Protein AF-A0A6C0B2N5-F1 (afdb_monomer_lite)

Sequence (90 aa):
MDTHKVAIEELRIAKMILQIARENYYVKVVPFLEENVIKAQKKVNAFEEFSTSKMLLGFFGVSEQKDQLPFTTDQVLTPCREVVVVEEFV

Radius of gyration: 24.4 Å; chains: 1; bounding box: 81×40×41 Å

Foldseek 3Di:
DPVLVVLVVQLVVLVVVLVVCVVVVVVVCNVVSVVSNVVSVVVNVVVVCPPVVVVVCVVVVPDPPPPPPVPPDDDDDDDDDDDDDDDDDD

Secondary structure (DSSP, 8-state):
--HHHHHHHHHHHHHHHHHHHHHTT-TTTHHHHHHHHHHHHHHHHHHHHT-HHHHHHHHTT--------TT-------------------

Structure (mmCIF, N/CA/C/O backbone):
data_AF-A0A6C0B2N5-F1
#
_entry.id   AF-A0A6C0B2N5-F1
#
loop_
_atom_site.group_PDB
_atom_site.id
_atom_site.type_symbol
_atom_site.label_atom_id
_atom_site.label_alt_id
_atom_site.label_comp_id
_atom_site.label_asym_id
_atom_site.label_entity_id
_atom_site.label_seq_id
_atom_site.pdbx_PDB_ins_code
_atom_site.Cartn_x
_atom_site.Cartn_y
_atom_site.Cartn_z
_atom_site.occupancy
_atom_site.B_iso_or_equiv
_atom_site.auth_seq_id
_atom_site.auth_comp_id
_atom_site.auth_asym_id
_atom_site.auth_atom_id
_atom_site.pdbx_PDB_model_num
ATOM 1 N N . MET A 1 1 ? 12.984 15.264 -12.252 1.00 57.69 1 MET A N 1
ATOM 2 C CA . MET A 1 1 ? 12.316 14.714 -11.052 1.00 57.69 1 MET A CA 1
ATOM 3 C C . MET A 1 1 ? 12.407 13.204 -11.159 1.00 57.69 1 MET A C 1
ATOM 5 O O . MET A 1 1 ? 11.891 12.665 -12.129 1.00 57.69 1 MET A O 1
ATOM 9 N N . ASP A 1 2 ? 13.116 12.545 -10.242 1.00 77.62 2 ASP A N 1
ATOM 10 C CA . ASP A 1 2 ? 13.286 11.085 -10.269 1.00 77.62 2 ASP A CA 1
ATOM 11 C C . ASP A 1 2 ? 11.974 10.403 -9.867 1.00 77.62 2 ASP A C 1
ATOM 13 O O . ASP A 1 2 ? 11.636 10.320 -8.686 1.00 77.62 2 ASP A O 1
ATOM 17 N N . THR A 1 3 ? 11.232 9.906 -10.852 1.00 80.12 3 THR A N 1
ATOM 18 C CA . THR A 1 3 ? 9.928 9.243 -10.675 1.00 80.12 3 THR A CA 1
ATOM 19 C C . THR A 1 3 ? 9.996 8.029 -9.743 1.00 80.12 3 THR A C 1
ATOM 21 O O . THR A 1 3 ? 9.059 7.778 -8.990 1.00 80.12 3 THR A O 1
ATOM 24 N N . HIS A 1 4 ? 11.134 7.332 -9.713 1.00 79.38 4 HIS A N 1
ATOM 25 C CA . HIS A 1 4 ? 11.395 6.226 -8.790 1.00 79.38 4 HIS A CA 1
ATOM 26 C C . HIS A 1 4 ? 11.470 6.675 -7.321 1.00 79.38 4 HIS A C 1
ATOM 28 O O . HIS A 1 4 ? 10.861 6.061 -6.448 1.00 79.38 4 HIS A O 1
ATOM 34 N N . LYS A 1 5 ? 12.168 7.785 -7.040 1.00 85.62 5 LYS A N 1
ATOM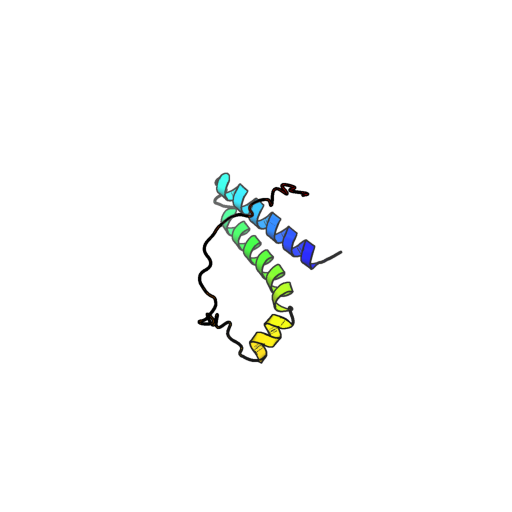 35 C CA . LYS A 1 5 ? 12.260 8.336 -5.677 1.00 85.62 5 LYS A CA 1
ATOM 36 C C . LYS A 1 5 ? 10.894 8.801 -5.179 1.00 85.62 5 LYS A C 1
ATOM 38 O O . LYS A 1 5 ? 10.567 8.584 -4.019 1.00 85.62 5 LYS A O 1
ATOM 43 N N . VAL A 1 6 ? 10.084 9.377 -6.070 1.00 85.44 6 VAL A N 1
ATOM 44 C CA . VAL A 1 6 ? 8.701 9.766 -5.762 1.00 85.44 6 VAL A CA 1
ATOM 45 C C . VAL A 1 6 ? 7.858 8.540 -5.398 1.00 85.44 6 VAL A C 1
ATOM 47 O O . VAL A 1 6 ? 7.178 8.564 -4.380 1.00 85.44 6 VAL A O 1
ATOM 50 N N . ALA A 1 7 ? 7.950 7.444 -6.157 1.00 85.75 7 ALA A N 1
ATOM 51 C CA . ALA A 1 7 ? 7.201 6.217 -5.868 1.00 85.75 7 ALA A CA 1
ATOM 52 C C . ALA A 1 7 ? 7.587 5.574 -4.519 1.00 85.75 7 ALA A C 1
ATOM 54 O O . ALA A 1 7 ? 6.718 5.095 -3.788 1.00 85.75 7 ALA A O 1
ATOM 55 N N . ILE A 1 8 ? 8.878 5.586 -4.166 1.00 89.19 8 ILE A N 1
ATOM 56 C CA . ILE A 1 8 ? 9.356 5.115 -2.855 1.00 89.19 8 ILE A CA 1
ATOM 57 C C . ILE A 1 8 ? 8.790 5.984 -1.730 1.00 89.19 8 ILE A C 1
ATOM 59 O O . ILE A 1 8 ? 8.327 5.463 -0.713 1.00 89.19 8 ILE A O 1
ATOM 63 N N . GLU A 1 9 ? 8.804 7.302 -1.913 1.00 90.56 9 GLU A N 1
ATOM 64 C CA . GLU A 1 9 ? 8.301 8.228 -0.905 1.00 90.56 9 GLU A CA 1
ATOM 65 C C . GLU A 1 9 ? 6.779 8.106 -0.733 1.00 90.56 9 GLU A C 1
ATOM 67 O O . GLU A 1 9 ? 6.287 8.064 0.395 1.00 90.56 9 GLU A O 1
ATOM 72 N N . GLU A 1 10 ? 6.029 7.924 -1.824 1.00 87.44 10 GLU A N 1
ATOM 73 C CA . GLU A 1 10 ? 4.593 7.617 -1.783 1.00 87.44 10 GLU A CA 1
ATOM 74 C C . GLU A 1 10 ? 4.302 6.332 -0.989 1.00 87.44 10 GLU A C 1
ATOM 76 O O . GLU A 1 10 ? 3.389 6.304 -0.159 1.00 87.44 10 GLU A O 1
ATOM 81 N N . LEU A 1 11 ? 5.097 5.275 -1.187 1.00 91.56 11 LEU A N 1
ATOM 82 C CA . LEU A 1 11 ? 4.976 4.028 -0.428 1.00 91.56 11 LEU A CA 1
ATOM 83 C C . LEU A 1 11 ? 5.258 4.237 1.067 1.00 91.56 11 LEU A C 1
ATOM 85 O O . LEU A 1 11 ? 4.552 3.677 1.913 1.00 91.56 11 LEU A O 1
ATOM 89 N N . ARG A 1 12 ? 6.274 5.040 1.405 1.00 94.12 12 ARG A N 1
ATOM 90 C CA . ARG A 1 12 ? 6.616 5.381 2.794 1.00 94.12 12 ARG A CA 1
ATOM 91 C C . ARG A 1 12 ? 5.458 6.106 3.480 1.00 94.12 12 ARG A C 1
ATOM 93 O O . ARG A 1 12 ? 5.061 5.716 4.578 1.00 94.12 12 ARG A O 1
ATOM 100 N N . ILE A 1 13 ? 4.882 7.106 2.813 1.00 92.44 13 ILE A N 1
ATOM 101 C CA . ILE A 1 13 ? 3.740 7.880 3.317 1.00 92.44 13 ILE A CA 1
ATOM 102 C C . ILE A 1 13 ? 2.516 6.977 3.510 1.00 92.44 13 ILE A C 1
ATOM 104 O O . ILE A 1 13 ? 1.896 7.013 4.572 1.00 92.44 13 ILE A O 1
ATOM 108 N N . ALA A 1 14 ? 2.192 6.118 2.538 1.00 91.88 14 ALA A N 1
ATOM 109 C CA . ALA A 1 14 ? 1.051 5.206 2.637 1.00 91.88 14 ALA A CA 1
ATOM 110 C C . ALA A 1 14 ? 1.162 4.256 3.845 1.00 91.88 14 ALA A C 1
ATOM 112 O O . ALA A 1 14 ? 0.187 4.065 4.575 1.00 91.88 14 ALA A O 1
ATOM 113 N N . LYS A 1 15 ? 2.358 3.704 4.102 1.00 94.44 15 LYS A N 1
ATOM 114 C CA . LYS A 1 15 ? 2.623 2.849 5.274 1.00 94.44 15 LYS A CA 1
ATOM 115 C C . LYS A 1 15 ? 2.475 3.614 6.589 1.00 94.44 15 LYS A C 1
ATOM 117 O O . LYS A 1 15 ? 1.865 3.097 7.521 1.00 94.44 15 LYS A O 1
ATOM 122 N N . MET A 1 16 ? 2.980 4.845 6.647 1.00 96.38 16 MET A N 1
ATOM 123 C CA . MET A 1 16 ? 2.861 5.701 7.830 1.00 96.38 16 MET A CA 1
ATOM 124 C C . MET A 1 16 ? 1.395 6.024 8.151 1.00 96.38 16 MET A C 1
ATOM 126 O O . MET A 1 16 ? 0.974 5.898 9.296 1.00 96.38 16 MET A O 1
ATOM 130 N N . ILE A 1 17 ? 0.590 6.372 7.142 1.00 93.12 17 ILE A N 1
ATOM 131 C CA . ILE A 1 17 ? -0.844 6.649 7.325 1.00 93.12 17 ILE A CA 1
ATOM 132 C C . ILE A 1 17 ? -1.582 5.398 7.818 1.00 93.12 17 ILE A C 1
ATOM 134 O O . ILE A 1 17 ? -2.411 5.492 8.723 1.00 93.12 17 ILE A O 1
ATOM 138 N N . LEU A 1 18 ? -1.266 4.220 7.269 1.00 93.25 18 LEU A N 1
ATOM 139 C CA . LEU A 1 18 ? -1.837 2.954 7.734 1.00 93.25 18 LEU A CA 1
ATOM 140 C C . LEU A 1 18 ? -1.486 2.676 9.203 1.00 93.25 18 LEU A C 1
ATOM 142 O O . LEU A 1 18 ? -2.352 2.246 9.965 1.00 93.25 18 LEU A O 1
ATOM 146 N N . GLN A 1 19 ? -0.242 2.939 9.610 1.00 94.00 19 GLN A N 1
ATOM 147 C CA . GLN A 1 19 ? 0.191 2.779 10.996 1.00 94.00 19 GLN A CA 1
ATOM 148 C C . GLN A 1 19 ? -0.585 3.709 11.935 1.00 94.00 19 GLN A C 1
ATOM 150 O O . GLN A 1 19 ? -1.185 3.226 12.893 1.00 94.00 19 GLN A O 1
ATOM 155 N N . ILE A 1 20 ? -0.674 5.002 11.609 1.00 93.81 20 ILE A N 1
ATOM 156 C CA . ILE A 1 20 ? -1.452 5.978 12.389 1.00 93.81 20 ILE A CA 1
ATOM 157 C C . ILE A 1 20 ? -2.915 5.530 12.496 1.00 93.81 20 ILE A C 1
ATOM 159 O O . ILE A 1 20 ? -3.505 5.578 13.574 1.00 93.81 20 ILE A O 1
ATOM 163 N N . ALA A 1 21 ? -3.511 5.053 11.401 1.00 93.00 21 ALA A N 1
ATOM 164 C CA . ALA A 1 21 ? -4.895 4.589 11.402 1.00 93.00 21 ALA A CA 1
ATOM 165 C C . ALA A 1 21 ? -5.115 3.354 12.290 1.00 93.00 21 ALA A C 1
ATOM 167 O O . ALA A 1 21 ? -6.161 3.246 12.933 1.00 93.00 21 ALA A O 1
ATOM 168 N N . ARG A 1 22 ? -4.139 2.440 12.352 1.00 93.88 22 ARG A N 1
ATOM 169 C CA . ARG A 1 22 ? -4.172 1.275 13.249 1.00 93.88 22 ARG A CA 1
ATOM 170 C C . ARG A 1 22 ? -4.012 1.685 14.711 1.00 93.88 22 ARG A C 1
ATOM 172 O O . ARG A 1 22 ? -4.786 1.224 15.542 1.00 93.88 22 ARG A O 1
ATOM 179 N N . GLU A 1 23 ? -3.075 2.582 15.006 1.00 95.88 23 GLU A N 1
ATOM 180 C CA . GLU A 1 23 ? -2.830 3.104 16.360 1.00 95.88 23 GLU A CA 1
ATOM 181 C C . GLU A 1 23 ? -4.035 3.881 16.914 1.00 95.88 23 GLU A C 1
ATOM 183 O O . GLU A 1 23 ? -4.320 3.816 18.106 1.00 95.88 23 GLU A O 1
ATOM 188 N N . ASN A 1 24 ? -4.787 4.563 16.044 1.00 95.31 24 ASN A N 1
ATOM 189 C CA . ASN A 1 24 ? -5.990 5.321 16.408 1.00 95.31 24 ASN A CA 1
ATOM 190 C C . ASN A 1 24 ? -7.299 4.523 16.258 1.00 95.31 24 ASN A C 1
ATOM 192 O O . ASN A 1 24 ? -8.382 5.093 16.381 1.00 95.31 24 ASN A O 1
ATOM 196 N N . TYR A 1 25 ? -7.227 3.215 15.990 1.00 94.31 25 TYR A N 1
ATOM 197 C CA . TYR A 1 25 ? -8.394 2.336 15.850 1.00 94.31 25 TYR A CA 1
ATOM 198 C C . TYR A 1 25 ? -9.417 2.805 14.796 1.00 94.31 25 TYR A C 1
ATOM 200 O O . TYR A 1 25 ? -10.628 2.626 14.950 1.00 94.31 25 TYR A O 1
ATOM 208 N N . TYR A 1 26 ? -8.959 3.361 13.671 1.00 94.06 26 TYR A N 1
ATOM 209 C CA . TYR A 1 26 ? -9.818 3.733 12.540 1.00 94.06 26 TYR A CA 1
ATOM 210 C C . TYR A 1 26 ? -10.201 2.514 11.687 1.00 94.06 26 TYR A C 1
ATOM 212 O O . TYR A 1 26 ? -9.914 2.442 10.492 1.00 94.06 26 TYR A O 1
ATOM 220 N N . VAL A 1 27 ? -10.897 1.552 12.300 1.00 91.31 27 VAL A N 1
ATOM 221 C CA . VAL A 1 27 ? -11.201 0.218 11.742 1.00 91.31 27 VAL A CA 1
ATOM 222 C C . VAL A 1 27 ? -11.856 0.275 10.358 1.00 91.31 27 VAL A C 1
ATOM 224 O O . VAL A 1 27 ? -11.580 -0.561 9.507 1.00 91.31 27 VAL A O 1
ATOM 227 N N . LYS A 1 28 ? -12.690 1.287 10.093 1.00 92.75 28 LYS A N 1
ATOM 228 C CA . LYS A 1 28 ? -13.373 1.443 8.797 1.00 92.75 28 LYS A CA 1
ATOM 229 C C . LYS A 1 28 ? -12.438 1.846 7.653 1.00 92.75 28 LYS A C 1
ATOM 231 O O . LYS A 1 28 ? -12.754 1.578 6.501 1.00 92.75 28 LYS A O 1
ATOM 236 N N . VAL A 1 29 ? -11.326 2.513 7.959 1.00 90.56 29 VAL A N 1
ATOM 237 C CA . VAL A 1 29 ? -10.418 3.113 6.968 1.00 90.56 29 VAL A CA 1
ATOM 238 C C . VAL A 1 29 ? -9.216 2.203 6.694 1.00 90.56 29 VAL A C 1
ATOM 240 O O . VAL A 1 29 ? -8.656 2.239 5.601 1.00 90.56 29 VAL A O 1
ATOM 243 N N . VAL A 1 30 ? -8.861 1.335 7.647 1.00 91.94 30 VAL A N 1
ATOM 244 C CA . VAL A 1 30 ? -7.742 0.383 7.534 1.00 91.94 30 VAL A CA 1
ATOM 245 C C . VAL A 1 30 ? -7.795 -0.468 6.254 1.00 91.94 30 VAL A C 1
ATOM 247 O O . VAL A 1 30 ? -6.788 -0.464 5.548 1.00 91.94 30 VAL A O 1
ATOM 250 N N . PRO A 1 31 ? -8.919 -1.107 5.865 1.00 92.94 31 PRO A N 1
ATOM 251 C CA . PRO A 1 31 ? -8.952 -1.937 4.654 1.00 92.94 31 PRO A CA 1
ATOM 252 C C . PRO A 1 31 ? -8.640 -1.150 3.372 1.00 92.94 31 PRO A C 1
ATOM 254 O O . PRO A 1 31 ? -7.923 -1.623 2.493 1.00 92.94 31 PRO A O 1
ATOM 257 N N . PHE A 1 32 ? -9.123 0.094 3.283 1.00 92.81 32 PHE A N 1
ATOM 258 C CA . PHE A 1 32 ? -8.849 0.976 2.146 1.00 92.81 32 PHE A CA 1
ATOM 259 C C . PHE A 1 32 ? -7.382 1.426 2.110 1.00 92.81 32 PHE A C 1
ATOM 261 O O . PHE A 1 32 ? -6.777 1.530 1.043 1.00 92.81 32 PHE A O 1
ATOM 268 N N . LEU A 1 33 ? -6.787 1.684 3.278 1.00 91.25 33 LEU A N 1
ATOM 269 C CA . LEU A 1 33 ? -5.374 2.049 3.387 1.00 91.25 33 LEU A CA 1
ATOM 270 C C . LEU A 1 33 ? -4.451 0.873 3.063 1.00 91.25 33 LEU A C 1
ATOM 272 O O . LEU A 1 33 ? -3.417 1.077 2.431 1.00 91.25 33 LEU A O 1
ATOM 276 N N . GLU A 1 34 ? -4.831 -0.351 3.425 1.00 92.69 34 GLU A N 1
ATOM 277 C CA . GLU A 1 34 ? -4.114 -1.568 3.032 1.00 92.69 34 GLU A CA 1
ATOM 278 C C . GLU A 1 34 ? -4.104 -1.741 1.511 1.00 92.69 34 GLU A C 1
ATOM 280 O O . GLU A 1 34 ? -3.043 -1.965 0.924 1.00 92.69 34 GLU A O 1
ATOM 285 N N . GLU A 1 35 ? -5.246 -1.539 0.848 1.00 91.81 35 GLU A N 1
ATOM 286 C CA . GLU A 1 35 ? -5.320 -1.571 -0.615 1.00 91.81 35 GLU A CA 1
ATOM 287 C C . GLU A 1 35 ? -4.418 -0.499 -1.255 1.00 91.81 35 GLU A C 1
ATOM 289 O O . GLU A 1 35 ? -3.726 -0.762 -2.243 1.00 91.81 35 GLU A O 1
ATOM 294 N N . ASN A 1 36 ? -4.364 0.699 -0.667 1.00 89.25 36 ASN A N 1
ATOM 295 C CA . ASN A 1 36 ? -3.499 1.780 -1.139 1.00 89.25 36 ASN A CA 1
ATOM 296 C C . ASN A 1 36 ? -2.009 1.463 -0.966 1.00 89.25 36 ASN A C 1
ATOM 298 O O . ASN A 1 36 ? -1.224 1.730 -1.878 1.00 89.25 36 ASN A O 1
ATOM 302 N N . VAL A 1 37 ? -1.612 0.845 0.150 1.00 92.75 37 VAL A N 1
ATOM 303 C CA . VAL A 1 37 ? -0.231 0.378 0.356 1.00 92.75 37 VAL A CA 1
ATOM 304 C C . VAL A 1 37 ? 0.133 -0.691 -0.675 1.00 92.75 37 VAL A C 1
ATOM 306 O O . VAL A 1 37 ? 1.216 -0.627 -1.255 1.00 92.75 37 VAL A O 1
ATOM 309 N N . ILE A 1 38 ? -0.774 -1.627 -0.974 1.00 90.75 38 ILE A N 1
ATOM 310 C CA . ILE A 1 38 ? -0.559 -2.652 -2.007 1.00 90.75 38 ILE A CA 1
ATOM 311 C C . ILE A 1 38 ? -0.390 -2.007 -3.390 1.00 90.75 38 ILE A C 1
ATOM 313 O O . ILE A 1 38 ? 0.520 -2.373 -4.135 1.00 90.75 38 ILE A O 1
ATOM 317 N N . LYS A 1 39 ? -1.227 -1.023 -3.744 1.00 87.69 39 LYS A N 1
ATOM 318 C CA . LYS A 1 39 ? -1.112 -0.281 -5.013 1.00 87.69 39 LYS A CA 1
ATOM 319 C C 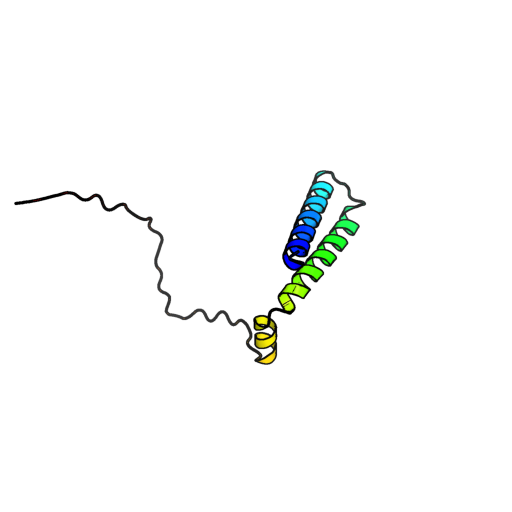. LYS A 1 39 ? 0.212 0.477 -5.114 1.00 87.69 39 LYS A C 1
ATOM 321 O O . LYS A 1 39 ? 0.862 0.412 -6.156 1.00 87.69 39 LYS A O 1
ATOM 326 N N . ALA A 1 40 ? 0.632 1.156 -4.047 1.00 87.56 40 ALA A N 1
ATOM 327 C CA . ALA A 1 40 ? 1.913 1.858 -4.002 1.00 87.56 40 ALA A CA 1
ATOM 328 C C . ALA A 1 40 ? 3.099 0.884 -4.120 1.00 87.56 40 ALA A C 1
ATOM 330 O O . ALA A 1 40 ? 4.019 1.127 -4.897 1.00 87.56 40 ALA A O 1
ATOM 331 N N . GLN A 1 41 ? 3.041 -0.265 -3.438 1.00 88.94 41 GLN A N 1
ATOM 332 C CA . GLN A 1 41 ? 4.081 -1.293 -3.516 1.00 88.94 41 GLN A CA 1
ATOM 333 C C . GLN A 1 41 ? 4.194 -1.874 -4.929 1.00 88.94 41 GLN A C 1
ATOM 335 O O . GLN A 1 41 ? 5.301 -2.040 -5.428 1.00 88.94 41 GLN A O 1
ATOM 340 N N . LYS A 1 42 ? 3.069 -2.123 -5.614 1.00 87.12 42 LYS A N 1
ATOM 341 C CA . LYS A 1 42 ? 3.077 -2.570 -7.017 1.00 87.12 42 LYS A CA 1
ATOM 342 C C . LYS A 1 42 ? 3.736 -1.556 -7.948 1.00 87.12 42 LYS A C 1
ATOM 344 O O . LYS A 1 42 ? 4.464 -1.964 -8.843 1.00 87.12 42 LYS A O 1
ATOM 349 N N . LYS A 1 43 ? 3.519 -0.253 -7.740 1.00 84.38 43 LYS A N 1
ATOM 350 C CA . LYS A 1 43 ? 4.195 0.788 -8.529 1.00 84.38 43 LYS A CA 1
ATOM 351 C C . LYS A 1 43 ? 5.707 0.756 -8.320 1.00 84.38 43 LYS A C 1
ATOM 353 O O . LYS A 1 43 ? 6.433 0.786 -9.303 1.00 84.38 43 LYS A O 1
ATOM 358 N N . VAL A 1 44 ? 6.173 0.656 -7.072 1.00 85.62 44 VAL A N 1
ATOM 359 C CA . VAL A 1 44 ? 7.611 0.533 -6.763 1.00 85.62 44 VAL A CA 1
ATOM 360 C C . VAL A 1 44 ? 8.192 -0.735 -7.390 1.00 85.62 44 VAL A C 1
ATOM 362 O O . VAL A 1 44 ? 9.201 -0.666 -8.084 1.00 85.62 44 VAL A O 1
ATOM 365 N N . ASN A 1 45 ? 7.507 -1.869 -7.241 1.00 81.56 45 ASN A N 1
ATOM 366 C CA . ASN A 1 45 ? 7.940 -3.135 -7.827 1.00 81.56 45 ASN A CA 1
ATOM 367 C C . ASN A 1 45 ? 7.967 -3.090 -9.356 1.00 81.56 45 ASN A C 1
ATOM 369 O O . ASN A 1 45 ? 8.874 -3.662 -9.936 1.00 81.56 45 ASN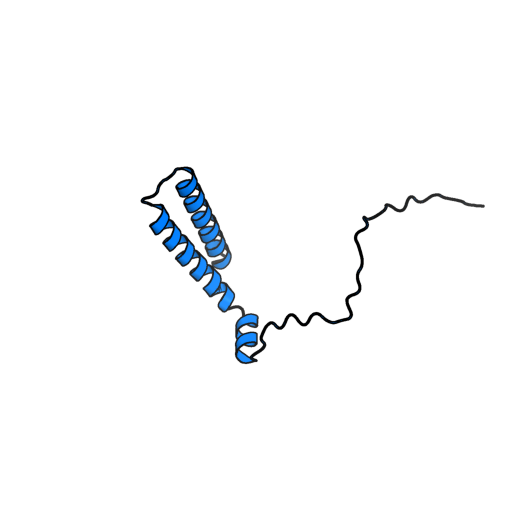 A O 1
ATOM 373 N N . ALA A 1 46 ? 7.043 -2.387 -10.016 1.00 79.12 46 ALA A N 1
ATOM 374 C CA . ALA A 1 46 ? 7.088 -2.214 -11.467 1.00 79.12 46 ALA A CA 1
ATOM 375 C C . ALA A 1 46 ? 8.368 -1.484 -11.909 1.00 79.12 46 ALA A C 1
ATOM 377 O O . ALA A 1 46 ? 8.946 -1.830 -12.932 1.00 79.12 46 ALA A O 1
ATOM 378 N N . PHE A 1 47 ? 8.866 -0.523 -11.125 1.00 72.94 47 PHE A N 1
ATOM 379 C CA . PHE A 1 47 ? 10.167 0.092 -11.401 1.00 72.94 47 PHE A CA 1
ATOM 380 C C . PHE A 1 47 ? 11.345 -0.857 -11.125 1.00 72.94 47 PHE A C 1
ATOM 382 O O . PHE A 1 47 ? 12.347 -0.787 -11.832 1.00 72.94 47 PHE A O 1
ATOM 389 N N . GLU A 1 48 ? 11.233 -1.762 -10.147 1.00 66.06 48 GLU A N 1
ATOM 390 C CA . GLU A 1 48 ? 12.266 -2.768 -9.856 1.00 66.06 48 GLU A CA 1
ATOM 391 C C . GLU A 1 48 ? 12.257 -3.984 -10.798 1.00 66.06 48 GLU A C 1
ATOM 393 O O . GLU A 1 48 ? 13.304 -4.583 -11.028 1.00 66.06 48 GLU A O 1
ATOM 398 N N . GLU A 1 49 ? 11.104 -4.396 -11.323 1.00 55.97 49 GLU A N 1
ATOM 399 C CA . GLU A 1 49 ? 10.966 -5.504 -12.280 1.00 55.97 49 GLU A CA 1
ATOM 400 C C . GLU A 1 49 ? 11.528 -5.124 -13.653 1.00 55.97 49 GLU A C 1
ATOM 402 O O . GLU A 1 49 ? 12.065 -5.978 -14.354 1.00 55.97 49 GLU A O 1
ATOM 407 N N . PHE A 1 50 ? 11.532 -3.830 -13.988 1.00 53.28 50 PHE A N 1
ATOM 408 C CA . PHE A 1 50 ? 12.313 -3.279 -15.100 1.00 53.28 50 PHE A CA 1
ATOM 409 C C . PHE A 1 50 ? 13.819 -3.160 -14.798 1.00 53.28 50 PHE A C 1
ATOM 411 O O . PHE A 1 50 ? 14.567 -2.579 -15.587 1.00 53.28 50 PHE A O 1
ATOM 418 N N . SER A 1 51 ? 14.305 -3.732 -13.694 1.00 52.94 51 SER A N 1
ATOM 419 C CA . SER A 1 51 ? 15.733 -3.970 -13.521 1.00 52.94 51 SER A CA 1
ATOM 420 C C . SER A 1 51 ? 16.164 -5.079 -14.480 1.00 52.94 51 SER A C 1
ATOM 422 O O . SER A 1 51 ? 15.801 -6.247 -14.315 1.00 52.94 51 SER A O 1
ATOM 424 N N . THR A 1 52 ? 16.958 -4.718 -15.488 1.00 56.41 52 THR A N 1
ATOM 425 C CA . THR A 1 52 ? 17.524 -5.632 -16.495 1.00 56.41 52 THR A CA 1
ATOM 426 C C . THR A 1 52 ? 18.140 -6.886 -15.877 1.00 56.41 52 THR A C 1
ATOM 428 O O . THR A 1 52 ? 18.048 -7.957 -16.465 1.00 56.41 52 THR A O 1
ATOM 431 N N . SER A 1 53 ? 18.695 -6.806 -14.668 1.00 55.75 53 SER A N 1
ATOM 432 C CA . SER A 1 53 ? 19.243 -7.960 -13.950 1.00 55.75 53 SER A CA 1
ATOM 433 C C . SER A 1 53 ? 18.188 -8.993 -13.527 1.00 55.75 53 SER A C 1
ATOM 435 O O . SER A 1 53 ? 18.440 -10.183 -13.692 1.00 55.75 53 SER A O 1
ATOM 437 N N . LYS A 1 54 ? 16.990 -8.594 -13.072 1.00 55.91 54 LYS A N 1
ATOM 438 C CA . LYS A 1 54 ? 15.895 -9.540 -12.748 1.00 55.91 54 LYS A CA 1
ATOM 439 C C . LYS A 1 54 ? 15.279 -10.154 -14.010 1.00 55.91 54 LYS A C 1
ATOM 441 O O . LYS A 1 54 ? 14.967 -11.343 -14.028 1.00 55.91 54 LYS A O 1
ATOM 446 N N . MET A 1 55 ? 15.173 -9.371 -15.085 1.00 55.88 55 MET A N 1
ATOM 447 C CA . MET A 1 55 ? 14.725 -9.862 -16.393 1.00 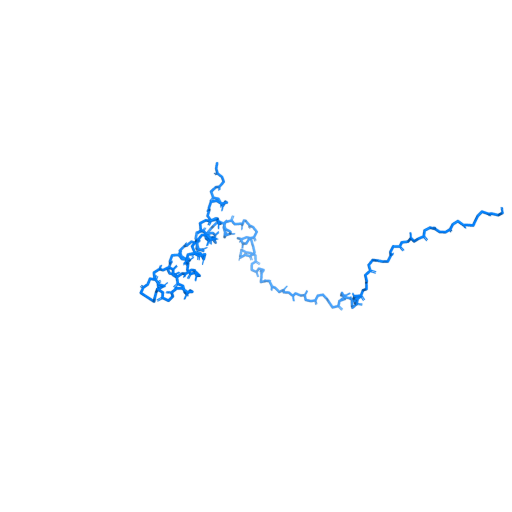55.88 55 MET A CA 1
ATOM 448 C C . MET A 1 55 ? 15.698 -10.900 -16.977 1.00 55.88 55 MET A C 1
ATOM 450 O O . MET A 1 55 ? 15.258 -11.930 -17.484 1.00 55.88 55 MET A O 1
ATOM 454 N N . LEU A 1 56 ? 17.011 -10.672 -16.862 1.00 60.31 56 LEU A N 1
ATOM 455 C CA . LEU A 1 56 ? 18.027 -11.640 -17.285 1.00 60.31 56 LEU A CA 1
ATOM 456 C C . LEU A 1 56 ? 17.984 -12.913 -16.424 1.00 60.31 56 LEU A C 1
ATOM 458 O O . LEU A 1 56 ? 18.014 -14.004 -16.981 1.00 60.31 56 LEU A O 1
ATOM 462 N N . LEU A 1 57 ? 17.833 -12.804 -15.098 1.00 59.25 57 LEU A N 1
ATOM 463 C CA . LEU A 1 57 ? 17.702 -13.972 -14.207 1.00 59.25 57 LEU A CA 1
ATOM 464 C C . LEU A 1 57 ? 16.520 -14.878 -14.602 1.00 59.25 57 LEU A C 1
ATOM 466 O O . LEU A 1 57 ? 16.677 -16.098 -14.662 1.00 59.25 57 LEU A O 1
ATOM 470 N N . GLY A 1 58 ? 15.370 -14.288 -14.949 1.00 56.50 58 GLY A N 1
ATOM 471 C CA . GLY A 1 58 ? 14.205 -15.022 -15.458 1.00 56.50 58 GLY A CA 1
ATOM 472 C C . GLY A 1 58 ? 14.414 -15.636 -16.849 1.00 56.50 58 GLY A C 1
ATOM 473 O O . GLY A 1 58 ? 13.991 -16.765 -17.081 1.00 56.50 58 GLY A O 1
ATOM 474 N N . PHE A 1 59 ? 15.105 -14.938 -17.759 1.00 59.44 59 PHE A N 1
ATOM 475 C CA . PHE A 1 59 ? 15.434 -15.450 -19.100 1.00 59.44 59 PHE A CA 1
ATOM 476 C C . PHE A 1 59 ? 16.429 -16.616 -19.073 1.00 59.44 59 PHE A C 1
ATOM 478 O O . PHE A 1 59 ? 16.312 -17.541 -19.873 1.00 59.44 59 PHE A O 1
ATOM 485 N N . PHE A 1 60 ? 17.403 -16.580 -18.162 1.00 65.62 60 PHE A N 1
ATOM 486 C CA . PHE A 1 60 ? 18.420 -17.623 -18.023 1.00 65.62 60 PHE A CA 1
ATOM 487 C C . PHE A 1 60 ? 18.016 -18.749 -17.058 1.00 65.62 60 PHE A C 1
ATOM 489 O O . PHE A 1 60 ? 18.805 -19.665 -16.845 1.00 65.62 60 PHE A O 1
ATOM 496 N N . GLY A 1 61 ? 16.810 -18.708 -16.472 1.00 50.50 61 GLY A N 1
ATOM 497 C CA . GLY A 1 61 ? 16.342 -19.735 -15.534 1.00 50.50 61 GLY A CA 1
ATOM 498 C C . GLY A 1 61 ? 17.213 -19.860 -14.279 1.00 50.50 61 GLY A C 1
ATOM 499 O O . GLY A 1 61 ? 17.254 -20.923 -13.660 1.00 50.50 61 GLY A O 1
ATOM 500 N N . VAL A 1 62 ? 17.927 -18.794 -13.907 1.00 51.62 62 VAL A N 1
ATOM 501 C CA . VAL A 1 62 ? 18.818 -18.793 -12.746 1.00 51.62 62 VAL A CA 1
ATOM 502 C C . VAL A 1 62 ? 17.953 -18.577 -11.512 1.00 51.62 62 VAL A C 1
ATOM 504 O O . VAL A 1 62 ? 17.643 -17.453 -11.123 1.00 51.62 62 VAL A O 1
ATOM 507 N N . SER A 1 63 ? 17.507 -19.684 -10.922 1.00 52.75 63 SER A N 1
ATOM 508 C CA . SER A 1 63 ? 16.979 -19.683 -9.561 1.00 52.75 63 SER A CA 1
ATOM 509 C C . SER A 1 63 ? 18.063 -19.139 -8.631 1.00 52.75 63 SER 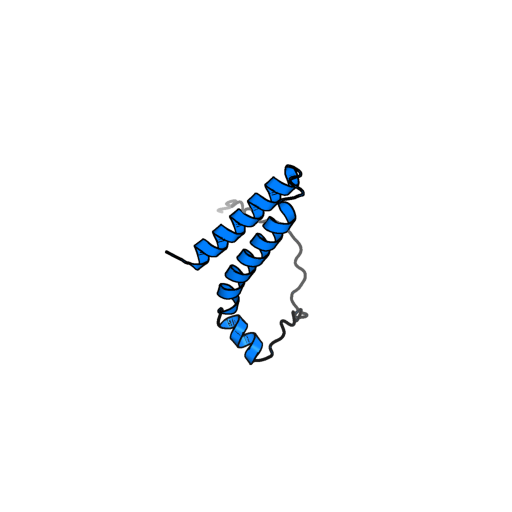A C 1
ATOM 511 O O . SER A 1 63 ? 19.225 -19.521 -8.768 1.00 52.75 63 SER A O 1
ATOM 513 N N . GLU A 1 64 ? 17.705 -18.256 -7.695 1.00 56.81 64 GLU A N 1
ATOM 514 C CA . GLU A 1 64 ? 18.577 -17.870 -6.582 1.00 56.81 64 GLU A CA 1
ATOM 515 C C . GLU A 1 64 ? 18.808 -19.091 -5.674 1.00 56.81 64 GLU A C 1
ATOM 517 O O . GLU A 1 64 ? 18.292 -19.185 -4.559 1.00 56.81 64 GLU A O 1
ATOM 522 N N . GLN A 1 65 ? 19.582 -20.067 -6.144 1.00 51.69 65 GLN A N 1
ATOM 523 C CA . GLN A 1 65 ? 20.218 -21.016 -5.256 1.00 51.69 65 GLN A CA 1
ATOM 524 C C . GLN A 1 65 ? 21.258 -20.218 -4.480 1.00 51.69 65 GLN A C 1
ATOM 526 O O . GLN A 1 65 ? 22.308 -19.834 -4.993 1.00 51.69 65 GLN A O 1
ATOM 531 N N . LYS A 1 66 ? 20.931 -19.927 -3.218 1.00 50.03 66 LYS A N 1
ATOM 532 C CA . LYS A 1 66 ? 21.931 -19.663 -2.188 1.00 50.03 66 LYS A CA 1
ATOM 533 C C . LYS A 1 66 ? 22.767 -20.930 -2.042 1.00 50.03 66 LYS A C 1
ATOM 535 O O . LYS A 1 66 ? 22.563 -21.703 -1.108 1.00 50.03 66 LYS A O 1
ATOM 540 N N . ASP A 1 67 ? 23.684 -21.142 -2.973 1.00 49.16 67 ASP A N 1
ATOM 541 C CA . ASP A 1 67 ? 24.771 -22.079 -2.788 1.00 49.16 67 ASP A CA 1
ATOM 542 C C . ASP A 1 67 ? 25.611 -21.514 -1.645 1.00 49.16 67 ASP A C 1
ATOM 544 O O . ASP A 1 67 ? 26.409 -20.587 -1.801 1.00 49.16 67 ASP A O 1
ATOM 548 N N . GLN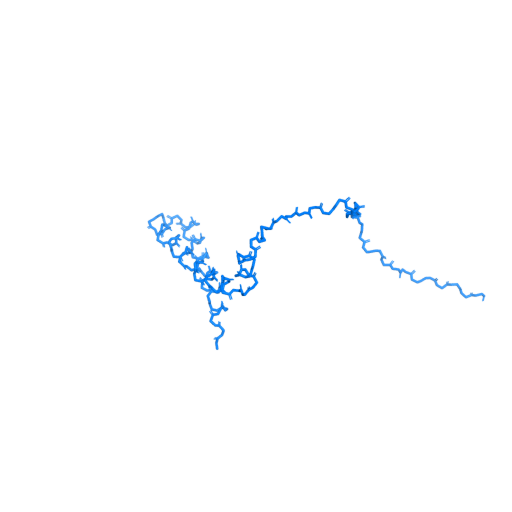 A 1 68 ? 25.357 -22.031 -0.441 1.00 49.69 68 GLN A N 1
ATOM 549 C CA . GLN A 1 68 ? 26.331 -22.007 0.634 1.00 49.69 68 GLN A CA 1
ATOM 550 C C . GLN A 1 68 ? 27.583 -22.681 0.081 1.00 49.69 68 GLN A C 1
ATOM 552 O O . GLN A 1 68 ? 27.682 -23.905 0.031 1.00 49.69 68 GLN A O 1
ATOM 557 N N . LEU A 1 69 ? 28.526 -21.863 -0.383 1.00 51.62 69 LEU A N 1
ATOM 558 C CA . LEU A 1 69 ? 29.875 -22.310 -0.678 1.00 51.62 69 LEU A CA 1
ATOM 559 C C . LEU A 1 69 ? 30.401 -23.008 0.588 1.00 51.62 69 LEU A C 1
ATOM 561 O O . LEU A 1 69 ? 30.417 -22.384 1.652 1.00 51.62 69 LEU A O 1
ATOM 565 N N . PRO A 1 70 ? 30.826 -24.279 0.517 1.00 49.69 70 PRO A N 1
ATOM 566 C CA . PRO A 1 70 ? 31.162 -25.081 1.696 1.00 49.69 70 PRO A CA 1
ATOM 567 C C . PRO A 1 70 ? 32.494 -24.682 2.359 1.00 49.69 70 PRO A C 1
ATOM 569 O O . PRO A 1 70 ? 33.067 -25.467 3.106 1.00 49.69 70 PRO A O 1
ATOM 572 N N . PHE A 1 71 ? 33.023 -23.488 2.080 1.00 52.94 71 PHE A N 1
ATOM 573 C CA . PHE A 1 71 ? 34.368 -23.085 2.492 1.00 52.94 71 PHE A CA 1
ATOM 574 C C . PHE A 1 71 ? 34.479 -21.678 3.089 1.00 52.94 71 PHE A C 1
ATOM 576 O O . PHE A 1 71 ? 35.596 -21.223 3.326 1.00 52.94 71 PHE A O 1
ATOM 583 N N . THR A 1 72 ? 33.379 -20.982 3.392 1.00 45.94 72 THR A N 1
ATOM 584 C CA . THR A 1 72 ? 33.488 -19.715 4.137 1.00 45.94 72 THR A CA 1
ATOM 585 C C . THR A 1 72 ? 33.464 -19.989 5.636 1.00 45.94 72 THR A C 1
ATOM 587 O O . THR A 1 72 ? 32.437 -19.930 6.304 1.00 45.94 72 THR A O 1
ATOM 590 N N . THR A 1 73 ? 34.652 -20.361 6.096 1.00 50.84 73 THR A N 1
ATOM 591 C CA . THR A 1 73 ? 35.156 -20.517 7.457 1.00 50.84 73 THR A CA 1
ATOM 592 C C . THR A 1 73 ? 34.494 -19.603 8.490 1.00 50.84 73 THR A C 1
ATOM 594 O O . THR A 1 73 ? 34.444 -18.384 8.322 1.00 50.84 73 THR A O 1
ATOM 597 N N . ASP A 1 74 ? 34.082 -20.211 9.603 1.00 52.44 74 ASP A N 1
ATOM 598 C CA . ASP A 1 74 ? 33.796 -19.555 10.875 1.00 52.44 74 ASP A CA 1
ATOM 599 C C . ASP A 1 74 ? 34.892 -18.542 11.246 1.00 52.44 74 ASP A C 1
ATOM 601 O O . ASP A 1 74 ? 36.010 -18.928 11.586 1.00 52.44 74 ASP A O 1
ATOM 605 N N . GLN A 1 75 ? 34.570 -17.247 11.264 1.00 51.75 75 GLN A N 1
ATOM 606 C CA . GLN A 1 75 ? 35.302 -16.268 12.075 1.00 51.75 75 GLN A CA 1
ATOM 607 C C . GLN A 1 75 ? 34.327 -15.360 12.821 1.00 51.75 75 GLN A C 1
ATOM 609 O O . GLN A 1 75 ? 34.007 -14.240 12.435 1.00 51.75 75 GLN A O 1
ATOM 614 N N . VAL A 1 76 ? 33.806 -15.941 13.899 1.00 49.41 76 VAL A N 1
ATOM 615 C CA . VAL A 1 76 ? 33.803 -15.387 15.259 1.00 49.41 76 VAL A CA 1
ATOM 616 C C . VAL A 1 76 ? 34.230 -13.913 15.361 1.00 49.41 76 VAL A C 1
ATOM 618 O O . VAL A 1 76 ? 35.395 -13.558 15.204 1.00 49.41 76 VAL A O 1
ATOM 621 N N . LEU A 1 77 ? 33.243 -13.093 15.730 1.00 51.31 77 LEU A N 1
ATOM 622 C CA . LEU A 1 77 ? 33.338 -11.872 16.534 1.00 51.31 77 LEU A CA 1
ATOM 623 C C . LEU A 1 77 ? 34.675 -11.682 17.273 1.00 51.31 77 LEU A C 1
ATOM 625 O O . LEU A 1 77 ? 34.954 -12.397 18.228 1.00 51.31 77 LEU A O 1
ATOM 629 N N . THR A 1 78 ? 35.415 -10.619 16.959 1.00 48.16 78 THR A N 1
ATOM 630 C CA . THR A 1 78 ? 36.031 -9.758 17.988 1.00 48.16 78 THR A CA 1
ATOM 631 C C . THR A 1 78 ? 36.348 -8.361 17.426 1.00 48.16 78 THR A C 1
ATOM 633 O O . THR A 1 78 ? 36.574 -8.218 16.225 1.00 48.16 78 THR A O 1
ATOM 636 N N . PRO A 1 79 ? 36.286 -7.311 18.268 1.00 51.09 79 PRO A N 1
ATOM 637 C CA . PRO A 1 79 ? 36.254 -5.915 17.843 1.00 51.09 79 PRO A CA 1
ATOM 638 C C . PRO A 1 79 ? 37.653 -5.358 17.556 1.00 51.09 79 PRO A C 1
ATOM 640 O O . PRO A 1 79 ? 38.640 -5.783 18.157 1.00 51.09 79 PRO A O 1
ATOM 643 N N . CYS A 1 80 ? 37.710 -4.360 16.670 1.00 46.62 80 CYS A N 1
ATOM 644 C CA . CYS A 1 80 ? 38.891 -3.557 16.362 1.00 46.62 80 CYS A CA 1
ATOM 645 C C . CYS A 1 80 ? 39.584 -3.084 17.649 1.00 46.62 80 CYS A C 1
ATOM 647 O O . CYS A 1 80 ? 39.057 -2.230 18.362 1.00 46.62 80 CYS A O 1
ATOM 649 N N . ARG A 1 81 ? 40.765 -3.640 17.943 1.00 44.91 81 ARG A N 1
ATOM 650 C CA . ARG A 1 81 ? 41.628 -3.177 19.028 1.00 44.91 81 ARG A CA 1
ATOM 651 C C . ARG A 1 81 ? 42.688 -2.255 18.436 1.00 44.91 81 ARG A C 1
ATOM 653 O O . ARG A 1 81 ? 43.519 -2.670 17.636 1.00 44.91 81 ARG A O 1
ATOM 660 N N . GLU A 1 82 ? 42.560 -0.997 18.818 1.00 47.56 82 GLU A N 1
ATOM 661 C CA . GLU A 1 82 ? 43.464 0.127 18.611 1.00 47.56 82 GLU A CA 1
ATOM 662 C C . GLU A 1 82 ? 44.928 -0.279 18.859 1.00 47.56 82 GLU A C 1
ATOM 664 O O . GLU A 1 82 ? 45.274 -0.795 19.925 1.00 47.56 82 GLU A O 1
ATOM 669 N N . VAL A 1 83 ? 45.786 -0.093 17.854 1.00 44.78 83 VAL A N 1
ATOM 670 C CA . VAL A 1 83 ? 47.230 -0.317 17.979 1.00 44.78 83 VAL A CA 1
ATOM 671 C C . VAL A 1 83 ? 47.814 0.900 18.689 1.00 44.78 83 VAL A C 1
ATOM 673 O O . VAL A 1 83 ? 48.022 1.945 18.078 1.00 44.78 83 VAL A O 1
ATOM 676 N N . VAL A 1 84 ? 48.052 0.771 19.994 1.00 45.44 84 VAL A N 1
ATOM 677 C CA . VAL A 1 84 ? 48.893 1.709 20.743 1.00 45.44 84 VAL A CA 1
ATOM 678 C C . VAL A 1 84 ? 50.330 1.497 20.276 1.00 45.44 84 VAL A C 1
ATOM 680 O O . VAL A 1 84 ? 50.913 0.435 20.485 1.00 45.44 84 VAL A O 1
ATOM 683 N N . VAL A 1 85 ? 50.882 2.509 19.611 1.00 46.06 85 VAL A N 1
ATOM 684 C CA . VAL A 1 85 ? 52.312 2.614 19.319 1.00 46.06 85 VAL A CA 1
ATOM 685 C C . VAL A 1 85 ? 53.028 2.855 20.645 1.00 46.06 85 VAL A C 1
ATOM 687 O O . VAL A 1 85 ? 52.773 3.862 21.301 1.00 46.06 85 VAL A O 1
ATOM 690 N N . VAL A 1 86 ? 53.910 1.938 21.041 1.00 46.38 86 VAL A N 1
ATOM 691 C CA . VAL A 1 86 ? 54.909 2.194 22.083 1.00 46.38 86 VAL A CA 1
ATOM 692 C C . VAL A 1 86 ? 56.280 2.074 21.433 1.00 46.38 86 VAL A C 1
ATOM 694 O O . VAL A 1 86 ? 56.631 1.031 20.884 1.00 46.38 86 VAL A O 1
ATOM 697 N N . GLU A 1 87 ? 56.991 3.198 21.445 1.00 45.75 87 GLU A N 1
ATOM 698 C CA . GLU A 1 87 ? 58.395 3.352 21.085 1.00 45.75 87 GLU A CA 1
ATOM 699 C C . GLU A 1 87 ? 59.295 2.477 21.966 1.00 45.75 87 GLU A C 1
ATOM 701 O O . GLU A 1 87 ? 59.202 2.537 23.188 1.00 45.75 87 GLU A O 1
ATOM 706 N N . GLU A 1 88 ? 60.249 1.779 21.351 1.00 39.66 88 GLU A N 1
ATOM 707 C CA . GLU A 1 88 ? 61.571 1.559 21.945 1.00 39.66 88 GLU A CA 1
ATOM 708 C C . GLU A 1 88 ? 62.617 1.853 20.862 1.00 39.66 88 GLU A C 1
ATOM 710 O O . GLU A 1 88 ? 62.813 1.082 19.921 1.00 39.66 88 GLU A O 1
ATOM 715 N N . PHE A 1 89 ? 63.245 3.026 20.969 1.00 40.81 89 PHE A N 1
ATOM 716 C CA . PHE A 1 89 ? 64.534 3.306 20.346 1.00 40.81 89 PHE A CA 1
ATOM 717 C C . PHE A 1 89 ? 65.636 2.930 21.346 1.00 40.81 89 PHE A C 1
ATOM 719 O O . PHE A 1 89 ? 65.512 3.203 22.539 1.00 40.81 89 PHE A O 1
ATOM 726 N N . VAL A 1 90 ? 66.662 2.278 20.796 1.00 43.31 90 VAL A N 1
ATOM 727 C CA . VAL A 1 90 ? 67.914 1.783 21.400 1.00 43.31 90 VAL A CA 1
ATOM 728 C C . VAL A 1 90 ? 68.584 2.776 22.348 1.00 43.31 90 VAL A C 1
ATOM 730 O O . VAL A 1 90 ? 68.674 3.967 21.973 1.00 43.31 90 VAL A O 1
#

Organism: NCBI:txid1070528

pLDDT: mean 70.98, std 19.75, range [39.66, 96.38]